Protein AF-A0A091FHD7-F1 (afdb_monomer_lite)

Secondary structure (DSSP, 8-state):
----TTTGGGTHHHHHHTTSSSS-TTTS--TTTHHHHHHHHHHHHHHHSTT---EE-SSGGGSHHHHHHHHHTT-SEE---G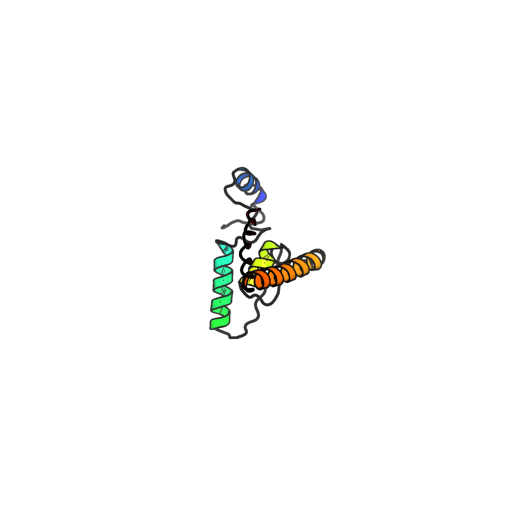GGHHHHHHHHHHHHHHHHHHHSPPPPPPP-----PPPP-

Foldseek 3Di:
DPDDPVPCVVPVVVCCVVVVDVDDCLQAPPCVPVVVVVLVCLVVVCVVPPPDAAEEEHNLLLRLVSLLSCVVSPHPHGYYDPVSVVSSVVSVVVSVVVVVVVVDPDDPDDPPPDDDDDDDD

Radius of gyration: 22.49 Å; chains: 1; bounding box: 59×47×73 Å

Sequence (121 aa):
YGFSRDDVGAFVPEYLEKKIIPADPFQILDQIGVGQLIQLGVERGRQARPGLKVGICGEHGGEPSSVMFCHRVGMDYVSCSPYRIPIARLAAAQAVVEEKSLSTPKAKAKPKTKAKAKARK

pLDDT: mean 90.77, std 15.36, range [48.06, 98.75]

Structure (mmCIF, N/CA/C/O backbone):
data_AF-A0A091FHD7-F1
#
_entry.id   AF-A0A091FHD7-F1
#
loop_
_atom_site.group_PDB
_atom_site.id
_atom_site.type_symbol
_atom_site.label_atom_id
_atom_site.label_alt_id
_atom_site.label_comp_id
_atom_site.label_asym_id
_atom_site.label_entity_id
_atom_site.label_seq_id
_atom_site.pdbx_PDB_ins_code
_atom_site.Cartn_x
_atom_site.Cartn_y
_atom_site.Cartn_z
_atom_site.occupancy
_atom_site.B_iso_or_equiv
_atom_site.auth_seq_id
_atom_site.auth_comp_id
_atom_site.auth_asym_id
_atom_site.auth_atom_id
_atom_site.pdbx_PDB_model_num
ATOM 1 N N . TYR A 1 1 ? 2.459 6.456 -12.842 1.00 93.56 1 TYR A N 1
ATOM 2 C CA . TYR A 1 1 ? 3.397 5.548 -13.528 1.00 93.56 1 TYR A CA 1
ATOM 3 C C . TYR A 1 1 ? 2.952 5.207 -14.938 1.00 93.56 1 TYR A C 1
ATOM 5 O O . TYR A 1 1 ? 3.705 5.504 -15.847 1.00 93.56 1 TYR A O 1
ATOM 13 N N . GLY A 1 2 ? 1.763 4.624 -15.153 1.00 95.69 2 GLY A N 1
ATOM 14 C CA . GLY A 1 2 ? 1.399 4.145 -16.499 1.00 95.69 2 GLY A CA 1
ATOM 15 C C . GLY A 1 2 ? 2.280 2.975 -16.953 1.00 95.69 2 GLY A C 1
ATOM 16 O O . GLY A 1 2 ? 2.529 2.802 -18.137 1.00 95.69 2 GLY A O 1
ATOM 17 N N . PHE A 1 3 ? 2.804 2.218 -15.989 1.00 96.44 3 PHE A N 1
ATOM 18 C CA . PHE A 1 3 ? 3.712 1.108 -16.219 1.00 96.44 3 PHE A CA 1
ATOM 19 C C . PHE A 1 3 ? 2.917 -0.190 -16.311 1.00 96.44 3 PHE A C 1
ATOM 21 O O . PHE A 1 3 ? 2.131 -0.495 -15.413 1.00 96.44 3 PHE A O 1
ATOM 28 N N . SER A 1 4 ? 3.161 -0.957 -17.369 1.00 96.81 4 SER A N 1
ATOM 29 C CA . SER A 1 4 ? 2.770 -2.363 -17.427 1.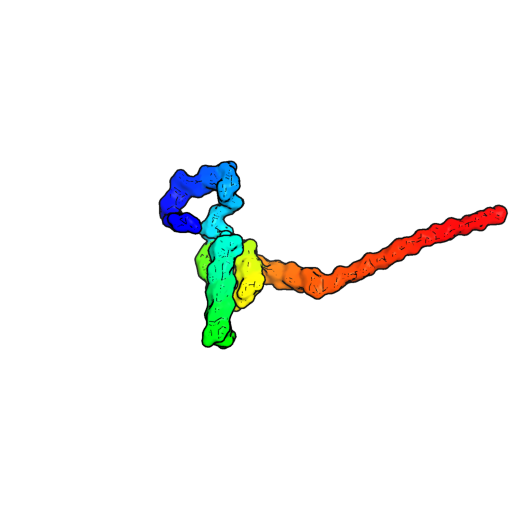00 96.81 4 SER A CA 1
ATOM 30 C C . SER A 1 4 ? 3.766 -3.174 -16.606 1.00 96.81 4 SER A C 1
ATOM 32 O O . SER A 1 4 ? 4.967 -3.125 -16.868 1.00 96.81 4 SER A O 1
ATOM 34 N N . ARG A 1 5 ? 3.280 -3.896 -15.593 1.00 95.50 5 ARG A N 1
ATOM 35 C CA . ARG A 1 5 ? 4.131 -4.670 -14.679 1.00 95.50 5 ARG A CA 1
ATOM 36 C C . ARG A 1 5 ? 4.901 -5.788 -15.389 1.00 95.50 5 ARG A C 1
ATOM 38 O O . ARG A 1 5 ? 5.989 -6.142 -14.953 1.00 95.50 5 ARG A O 1
ATOM 45 N N . ASP A 1 6 ? 4.359 -6.320 -16.472 1.00 96.88 6 ASP A N 1
ATOM 46 C CA . ASP A 1 6 ? 5.010 -7.400 -17.211 1.00 96.88 6 ASP A CA 1
ATOM 47 C C . ASP A 1 6 ? 6.127 -6.872 -18.132 1.00 96.88 6 ASP A C 1
ATOM 49 O O . ASP A 1 6 ? 7.071 -7.596 -18.435 1.00 96.88 6 ASP A O 1
ATOM 53 N N . ASP A 1 7 ? 6.088 -5.581 -18.489 1.00 96.81 7 ASP A N 1
ATOM 54 C CA . ASP A 1 7 ? 7.044 -4.952 -19.414 1.00 96.81 7 ASP A CA 1
ATOM 55 C C . ASP A 1 7 ? 8.124 -4.110 -18.706 1.00 96.81 7 ASP A C 1
ATOM 57 O O . ASP A 1 7 ? 9.126 -3.721 -19.312 1.00 96.81 7 ASP A O 1
ATOM 61 N N . VAL A 1 8 ? 7.958 -3.813 -17.409 1.00 95.56 8 VAL A N 1
ATOM 62 C CA . VAL A 1 8 ? 8.858 -2.892 -16.686 1.00 95.56 8 VAL A CA 1
ATOM 63 C C . VAL A 1 8 ? 10.292 -3.378 -16.535 1.00 95.56 8 VAL A C 1
ATOM 65 O O . VAL A 1 8 ? 11.190 -2.559 -16.327 1.00 95.56 8 VAL A O 1
ATOM 68 N N . GLY A 1 9 ? 10.531 -4.684 -16.673 1.00 94.31 9 GLY A N 1
ATOM 69 C CA . GLY A 1 9 ? 11.873 -5.262 -16.597 1.00 94.31 9 GLY A CA 1
ATOM 70 C C . GLY A 1 9 ? 12.848 -4.666 -17.618 1.00 94.31 9 GLY A C 1
ATOM 71 O O . GLY A 1 9 ? 14.050 -4.664 -17.373 1.00 94.31 9 GLY A O 1
ATOM 72 N N . ALA A 1 10 ? 12.337 -4.101 -18.717 1.00 95.88 10 ALA A N 1
ATOM 73 C CA . ALA A 1 10 ? 13.149 -3.487 -19.761 1.00 95.88 10 ALA A CA 1
ATOM 74 C C . ALA A 1 10 ? 13.743 -2.116 -19.384 1.00 95.88 10 ALA A C 1
ATOM 76 O O . ALA A 1 10 ? 14.713 -1.703 -20.012 1.00 95.88 10 ALA A O 1
ATOM 77 N N . PHE A 1 11 ? 13.182 -1.394 -18.401 1.00 96.25 11 PHE A N 1
ATOM 78 C CA . PHE A 1 11 ? 13.590 -0.004 -18.125 1.00 96.25 11 PHE A CA 1
ATOM 79 C C . PHE A 1 11 ? 13.625 0.396 -16.642 1.00 96.25 11 PHE A C 1
ATOM 81 O O . PHE A 1 11 ? 14.374 1.302 -16.275 1.00 96.25 11 PHE A O 1
ATOM 88 N N . VAL A 1 12 ? 12.865 -0.257 -15.755 1.00 96.44 12 VAL A N 1
ATOM 89 C CA . VAL A 1 12 ? 12.868 0.077 -14.317 1.00 96.44 12 VAL A CA 1
ATOM 90 C C . VAL A 1 12 ? 14.243 -0.098 -13.654 1.00 96.44 12 VAL A C 1
ATOM 92 O O . VAL A 1 12 ? 14.611 0.786 -12.876 1.00 96.44 12 VAL A O 1
ATOM 95 N N . PRO A 1 13 ? 15.047 -1.137 -13.964 1.00 96.81 13 PRO A N 1
ATOM 96 C CA . PRO A 1 13 ? 16.402 -1.248 -13.419 1.00 96.81 13 PRO A CA 1
ATOM 97 C C . PRO A 1 13 ? 17.282 -0.031 -13.740 1.00 96.81 13 PRO A C 1
ATOM 99 O O . PRO A 1 13 ? 17.944 0.504 -12.853 1.00 96.81 13 PRO A O 1
ATOM 102 N N . GLU A 1 14 ? 17.221 0.467 -14.978 1.00 97.81 14 GLU A N 1
ATOM 103 C CA . GLU A 1 14 ? 17.955 1.665 -15.400 1.00 97.81 14 GLU A CA 1
ATOM 104 C C . GLU A 1 14 ? 17.456 2.918 -14.662 1.00 97.81 14 GLU A C 1
ATOM 106 O O . GLU A 1 14 ? 18.249 3.770 -14.260 1.00 97.81 14 GLU A O 1
ATOM 111 N N . TYR A 1 15 ? 16.144 3.032 -14.429 1.00 97.81 15 TYR A N 1
ATOM 112 C CA . TYR A 1 15 ? 15.568 4.159 -13.690 1.00 97.81 15 TYR A CA 1
ATOM 113 C C . TYR A 1 15 ? 16.027 4.181 -12.228 1.00 97.81 15 TYR A C 1
ATOM 115 O O . TYR A 1 15 ? 16.228 5.263 -11.674 1.00 97.81 15 TYR A O 1
ATOM 123 N N . LEU A 1 16 ? 16.212 3.012 -11.610 1.00 96.81 16 LEU A N 1
ATOM 124 C CA . LEU A 1 16 ? 16.759 2.885 -10.258 1.00 96.81 16 LEU A CA 1
ATOM 125 C C . LEU A 1 16 ? 18.242 3.261 -10.219 1.00 96.81 16 LEU A C 1
ATOM 127 O O . LEU A 1 16 ? 18.649 4.058 -9.375 1.00 96.81 16 LEU A O 1
ATOM 131 N N . GLU A 1 17 ? 19.041 2.745 -11.157 1.00 97.56 17 GLU A N 1
ATOM 132 C CA . GLU A 1 17 ? 20.474 3.050 -11.258 1.00 97.56 17 GLU A CA 1
ATOM 133 C C . GLU A 1 17 ? 20.716 4.552 -11.459 1.00 97.56 17 GLU A C 1
ATOM 135 O O . GLU A 1 17 ? 21.526 5.170 -10.762 1.00 97.56 17 GLU A O 1
ATOM 140 N N . LYS A 1 18 ? 19.934 5.168 -12.352 1.00 97.94 18 LYS A N 1
ATOM 141 C CA . LYS A 1 18 ? 19.964 6.611 -12.620 1.00 97.94 18 LYS A CA 1
ATOM 142 C C . LYS A 1 18 ? 19.262 7.449 -11.548 1.00 97.94 18 LYS A C 1
ATOM 144 O O . LYS A 1 18 ? 19.229 8.671 -11.674 1.00 97.94 18 LYS A O 1
ATOM 149 N N . LYS A 1 19 ? 18.709 6.823 -10.500 1.00 96.38 19 LYS A N 1
ATOM 150 C CA . LYS A 1 19 ? 17.968 7.473 -9.402 1.00 96.38 19 LYS A CA 1
ATOM 151 C C . LYS A 1 19 ? 16.804 8.351 -9.880 1.00 96.38 19 LYS A C 1
ATOM 153 O O . LYS A 1 19 ? 16.453 9.331 -9.227 1.00 96.38 19 LYS A O 1
ATOM 158 N N . ILE A 1 20 ? 16.206 8.000 -11.015 1.00 96.94 20 ILE A N 1
ATOM 159 C CA . ILE A 1 20 ? 14.993 8.640 -11.540 1.00 96.94 20 ILE A CA 1
ATOM 160 C C . ILE A 1 20 ? 13.806 8.297 -10.636 1.00 96.94 20 ILE A C 1
ATOM 162 O O . ILE A 1 20 ? 12.956 9.144 -10.372 1.00 96.94 20 ILE A O 1
ATOM 166 N N . ILE A 1 21 ? 13.772 7.062 -10.129 1.00 95.94 21 ILE A N 1
ATOM 167 C CA . ILE A 1 21 ? 12.822 6.618 -9.108 1.00 95.94 21 ILE A CA 1
ATOM 168 C C . ILE A 1 21 ? 13.583 6.080 -7.888 1.00 95.94 21 ILE A C 1
ATOM 170 O O . ILE A 1 21 ? 14.661 5.505 -8.048 1.00 95.94 21 ILE A O 1
ATOM 174 N N . PRO A 1 22 ? 13.052 6.259 -6.666 1.00 94.69 22 PRO A N 1
ATOM 175 C CA . PRO A 1 22 ? 13.761 5.882 -5.443 1.00 94.69 22 PRO A CA 1
ATOM 176 C C . PRO A 1 22 ? 13.684 4.381 -5.127 1.00 94.69 22 PRO A C 1
ATOM 178 O O . PRO A 1 22 ? 14.532 3.866 -4.404 1.00 94.69 22 PRO A O 1
ATOM 181 N N . ALA A 1 23 ? 12.657 3.696 -5.629 1.00 95.62 23 ALA A N 1
ATOM 182 C CA . ALA A 1 23 ? 12.400 2.277 -5.422 1.00 95.62 23 ALA A CA 1
ATOM 183 C C . ALA A 1 23 ? 11.484 1.741 -6.530 1.00 95.62 23 ALA A C 1
ATOM 185 O O . ALA A 1 23 ? 10.821 2.525 -7.217 1.00 95.62 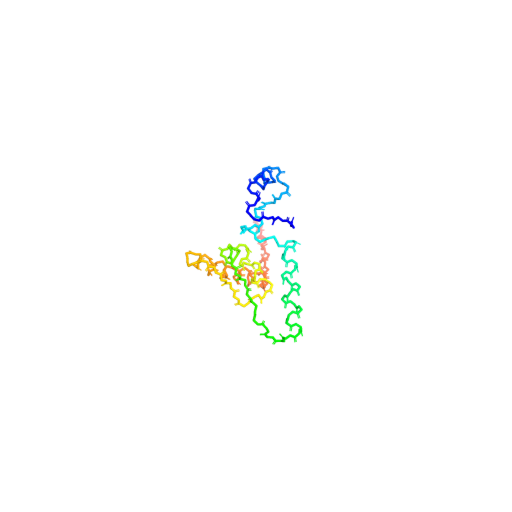23 ALA A O 1
ATOM 186 N N . ASP A 1 24 ? 11.439 0.416 -6.691 1.00 96.50 24 ASP A N 1
ATOM 187 C CA . ASP A 1 24 ? 10.463 -0.234 -7.564 1.00 96.50 24 ASP A CA 1
ATOM 188 C C . ASP A 1 24 ? 9.043 -0.008 -6.998 1.00 96.50 24 ASP A C 1
ATOM 190 O O . ASP A 1 24 ? 8.736 -0.509 -5.906 1.00 96.50 24 ASP A O 1
ATOM 194 N N . PRO A 1 25 ? 8.164 0.724 -7.714 1.00 96.62 25 PRO A N 1
ATOM 195 C CA . PRO A 1 25 ? 6.831 1.070 -7.226 1.00 96.62 25 PRO A CA 1
ATOM 196 C C . PRO A 1 25 ? 5.896 -0.143 -7.087 1.00 96.62 25 PRO A C 1
ATOM 198 O O . PRO A 1 25 ? 4.857 -0.052 -6.428 1.00 96.62 25 PRO A O 1
ATOM 201 N N . PHE A 1 26 ? 6.227 -1.288 -7.694 1.00 97.00 26 PHE A N 1
ATOM 202 C CA . PHE A 1 26 ? 5.460 -2.526 -7.532 1.00 97.00 26 PHE A CA 1
ATOM 203 C C . PHE A 1 26 ? 5.832 -3.290 -6.259 1.00 97.00 26 PHE A C 1
ATOM 205 O O . PHE A 1 26 ? 5.034 -4.099 -5.789 1.00 97.00 26 PHE A O 1
ATOM 212 N N . GLN A 1 27 ? 7.003 -3.010 -5.682 1.00 96.12 27 GLN A N 1
ATOM 213 C CA . GLN A 1 27 ? 7.458 -3.608 -4.428 1.00 96.12 27 GLN A CA 1
ATOM 214 C C . GLN A 1 27 ? 7.177 -2.699 -3.230 1.00 96.12 27 GLN A C 1
ATOM 216 O O . GLN A 1 27 ? 6.629 -3.156 -2.227 1.00 96.12 27 GLN A O 1
ATOM 221 N N . ILE A 1 28 ? 7.530 -1.415 -3.344 1.00 97.25 28 ILE A N 1
ATOM 222 C CA . ILE A 1 28 ? 7.330 -0.400 -2.305 1.00 97.25 28 ILE A CA 1
ATOM 223 C C . ILE A 1 28 ? 6.257 0.571 -2.780 1.00 97.25 28 ILE A C 1
ATOM 225 O O . ILE A 1 28 ? 6.340 1.109 -3.882 1.00 97.25 28 ILE A O 1
ATOM 229 N N . LEU A 1 29 ? 5.241 0.804 -1.949 1.00 98.31 29 LEU A N 1
ATOM 230 C CA . LEU A 1 29 ? 4.149 1.699 -2.298 1.00 98.31 29 LEU A CA 1
ATOM 231 C C . LEU A 1 29 ? 4.681 3.125 -2.475 1.00 98.31 29 LEU A C 1
ATOM 233 O O . LEU A 1 29 ? 5.240 3.712 -1.548 1.00 98.31 29 LEU A O 1
ATOM 237 N N . ASP A 1 30 ? 4.443 3.705 -3.649 1.00 97.88 30 ASP A N 1
ATOM 238 C CA . ASP A 1 30 ? 4.670 5.126 -3.894 1.00 97.88 30 ASP A CA 1
ATOM 239 C C . ASP A 1 30 ? 3.698 5.966 -3.055 1.00 97.88 30 ASP A C 1
ATOM 241 O O . ASP A 1 30 ? 2.517 6.091 -3.377 1.00 97.88 30 ASP A O 1
ATOM 245 N N . GLN A 1 31 ? 4.197 6.550 -1.968 1.00 97.38 31 GLN A N 1
ATOM 246 C CA . GLN A 1 31 ? 3.375 7.318 -1.032 1.00 97.38 31 GLN A CA 1
ATOM 247 C C . GLN A 1 31 ? 3.058 8.735 -1.532 1.00 97.38 31 GLN A C 1
ATOM 249 O O . GLN A 1 31 ? 2.087 9.327 -1.064 1.00 97.38 31 GLN A O 1
ATOM 254 N N . ILE A 1 32 ? 3.848 9.286 -2.464 1.00 96.19 32 ILE A N 1
ATOM 255 C CA . ILE A 1 32 ? 3.675 10.668 -2.938 1.00 96.19 32 ILE A CA 1
ATOM 256 C C . ILE A 1 32 ? 2.713 10.764 -4.122 1.00 96.19 32 ILE A C 1
ATOM 258 O O . ILE A 1 32 ? 2.036 11.778 -4.251 1.00 96.19 32 ILE A O 1
ATOM 262 N N . GLY A 1 33 ? 2.622 9.729 -4.960 1.00 97.06 33 GLY A N 1
ATOM 263 C CA . GLY A 1 33 ? 1.653 9.648 -6.052 1.00 97.06 33 GLY A CA 1
ATOM 264 C C . GLY A 1 33 ? 0.495 8.715 -5.712 1.00 97.06 33 GLY A C 1
ATOM 265 O O . GLY A 1 33 ? -0.599 9.164 -5.368 1.00 97.06 33 GLY A O 1
ATOM 266 N N . VAL A 1 34 ? 0.722 7.401 -5.791 1.00 98.12 34 VAL A N 1
ATOM 267 C CA . VAL A 1 34 ? -0.329 6.382 -5.565 1.00 98.12 34 VAL A CA 1
ATOM 268 C C . VAL A 1 34 ? -0.947 6.502 -4.165 1.00 98.12 34 VAL A C 1
ATOM 270 O O . VAL A 1 34 ? -2.163 6.379 -4.010 1.00 98.12 34 VAL A O 1
ATOM 273 N N . GLY A 1 35 ? -0.140 6.818 -3.152 1.00 98.25 35 GLY A N 1
ATOM 274 C CA . GLY A 1 35 ? -0.585 7.032 -1.777 1.00 98.25 35 GLY A CA 1
ATOM 275 C C . GLY A 1 35 ? -1.627 8.143 -1.635 1.00 98.25 35 GLY A C 1
ATOM 276 O O . GLY A 1 35 ? -2.583 7.978 -0.879 1.00 98.25 35 GLY A O 1
ATOM 277 N N . GLN A 1 36 ? -1.525 9.229 -2.410 1.00 98.44 36 GLN A N 1
ATOM 278 C CA . GLN A 1 36 ? -2.525 10.304 -2.387 1.00 98.44 36 GLN A CA 1
ATOM 279 C C . GLN A 1 36 ? -3.884 9.825 -2.906 1.00 98.44 36 GLN A C 1
ATOM 281 O O . GLN A 1 36 ? -4.923 10.166 -2.341 1.00 98.44 36 GLN A O 1
ATOM 286 N N . LEU A 1 37 ? -3.888 8.989 -3.950 1.00 98.50 37 LEU A N 1
ATOM 287 C CA . LEU A 1 37 ? -5.117 8.391 -4.477 1.00 98.50 37 LEU A CA 1
ATOM 288 C C . LEU A 1 37 ? -5.748 7.432 -3.464 1.00 98.50 37 LEU A C 1
ATOM 290 O O . LEU A 1 37 ? -6.966 7.437 -3.287 1.00 98.50 37 LEU A O 1
ATOM 294 N N . ILE A 1 38 ? -4.922 6.643 -2.771 1.00 98.50 38 ILE A N 1
ATOM 295 C CA . ILE A 1 38 ? -5.370 5.753 -1.696 1.00 98.50 38 ILE A CA 1
ATOM 296 C C . ILE A 1 38 ? -6.014 6.558 -0.565 1.00 98.50 38 ILE A C 1
ATOM 298 O O . ILE A 1 38 ? -7.132 6.240 -0.156 1.00 98.50 38 ILE A O 1
ATOM 302 N N . GLN A 1 39 ? -5.343 7.608 -0.084 1.00 98.50 39 GLN A N 1
ATOM 303 C CA . GLN A 1 39 ? -5.857 8.468 0.980 1.00 98.50 39 GLN A CA 1
ATOM 304 C C . GLN A 1 39 ? -7.202 9.090 0.585 1.00 98.50 39 GLN A C 1
ATOM 306 O O . GLN A 1 39 ? -8.176 8.980 1.330 1.00 98.50 39 GLN A O 1
ATOM 311 N N . LEU A 1 40 ? -7.289 9.645 -0.627 1.00 98.50 40 LEU A N 1
ATOM 312 C CA . LEU A 1 40 ? -8.526 10.213 -1.158 1.00 98.50 40 LEU A CA 1
ATOM 313 C C . LEU A 1 40 ? -9.657 9.175 -1.220 1.00 98.50 40 LEU A C 1
ATOM 315 O O . LEU A 1 40 ? -10.806 9.489 -0.903 1.00 98.50 40 LEU A O 1
ATOM 319 N N . GLY A 1 41 ? -9.341 7.940 -1.619 1.00 98.56 41 GLY A N 1
ATOM 320 C CA . GLY A 1 41 ? -10.292 6.832 -1.662 1.00 98.56 41 GLY A CA 1
ATOM 321 C C . GLY A 1 41 ? -10.821 6.454 -0.278 1.00 98.56 41 GLY A C 1
ATOM 322 O O . GLY A 1 41 ? -12.032 6.302 -0.108 1.00 98.56 41 GLY A O 1
ATOM 323 N N . VAL A 1 42 ? -9.939 6.360 0.722 1.00 98.50 42 VAL A N 1
ATOM 324 C CA . VAL A 1 42 ? -10.320 6.066 2.115 1.00 98.50 42 VAL A CA 1
ATOM 325 C C . VAL A 1 42 ? -11.214 7.174 2.673 1.00 98.50 42 VAL A C 1
ATOM 327 O O . VAL A 1 42 ? -12.277 6.888 3.230 1.00 98.50 42 VAL A O 1
ATOM 330 N N . GLU A 1 43 ? -10.816 8.435 2.493 1.00 98.38 43 GLU A N 1
ATOM 331 C CA . GLU A 1 43 ? -11.550 9.603 2.983 1.00 98.38 43 GLU A CA 1
ATOM 332 C C . GLU A 1 43 ? -12.940 9.701 2.346 1.00 98.38 43 GLU A C 1
ATOM 334 O O . GLU A 1 43 ? -13.946 9.712 3.057 1.00 98.38 43 GLU A O 1
ATOM 339 N N . ARG A 1 44 ? -13.025 9.702 1.009 1.00 98.56 44 ARG A N 1
ATOM 340 C CA . ARG A 1 44 ? -14.310 9.811 0.296 1.00 98.56 44 ARG A CA 1
ATOM 341 C C . ARG A 1 44 ? -15.209 8.603 0.535 1.00 98.56 44 ARG A C 1
ATOM 343 O O . ARG A 1 44 ? -16.418 8.762 0.699 1.00 98.56 44 ARG A O 1
ATOM 350 N N . GLY A 1 45 ? -14.634 7.402 0.600 1.00 98.56 45 GLY A N 1
ATOM 351 C CA . GLY A 1 45 ? -15.381 6.185 0.906 1.00 98.56 45 GLY A CA 1
ATOM 352 C C . GLY A 1 45 ? -16.052 6.258 2.277 1.00 98.56 45 GLY A C 1
ATOM 353 O O . GLY A 1 45 ? -17.230 5.927 2.409 1.00 98.56 45 GLY A O 1
ATOM 354 N N . ARG A 1 46 ? -15.335 6.759 3.290 1.00 98.50 46 ARG A N 1
ATOM 355 C CA . ARG A 1 46 ? -15.871 6.916 4.651 1.00 98.50 46 ARG A CA 1
ATOM 356 C C . ARG A 1 46 ? -16.787 8.127 4.819 1.00 98.50 46 ARG A C 1
ATOM 358 O O . ARG A 1 46 ? -17.673 8.070 5.666 1.00 98.50 46 ARG A O 1
ATOM 365 N N . GLN A 1 47 ? -16.633 9.174 4.005 1.00 98.44 47 GLN A N 1
ATOM 366 C CA . GLN A 1 47 ? -17.610 10.267 3.914 1.00 98.44 47 GLN A CA 1
ATOM 367 C C . GLN A 1 47 ? -18.961 9.763 3.391 1.00 98.44 47 GLN A C 1
ATOM 369 O O . GLN A 1 47 ? -19.999 10.104 3.949 1.00 98.44 47 GLN A O 1
ATOM 374 N N . ALA A 1 48 ? -18.951 8.927 2.349 1.00 98.56 48 ALA A N 1
ATOM 375 C CA . ALA A 1 48 ? -20.172 8.357 1.782 1.00 98.56 48 ALA A CA 1
ATOM 376 C C . ALA A 1 48 ? -20.784 7.258 2.669 1.00 98.56 48 ALA A C 1
ATOM 378 O O . ALA A 1 48 ? -22.004 7.155 2.780 1.00 98.56 48 ALA A O 1
ATOM 379 N N . ARG A 1 49 ? -19.947 6.432 3.309 1.00 98.50 49 ARG A N 1
ATOM 380 C CA . ARG A 1 49 ? -20.376 5.372 4.227 1.00 98.50 49 ARG A CA 1
ATOM 381 C C . ARG A 1 49 ? -19.530 5.390 5.504 1.00 98.50 49 ARG A C 1
ATOM 383 O O . ARG A 1 49 ? -18.454 4.781 5.532 1.00 98.50 49 ARG A O 1
ATOM 390 N N . PRO A 1 50 ? -20.026 6.014 6.586 1.00 97.88 50 PRO A N 1
ATOM 391 C CA . PRO A 1 50 ? -19.369 5.955 7.884 1.00 97.88 50 PRO A CA 1
ATOM 392 C C . PRO A 1 50 ? -19.102 4.506 8.310 1.00 97.88 50 PRO A C 1
ATOM 394 O O . PRO A 1 50 ? -19.956 3.630 8.168 1.00 97.88 50 PRO A O 1
ATOM 397 N N . GLY A 1 51 ? -17.890 4.240 8.800 1.00 96.12 51 GLY A N 1
ATOM 398 C CA . GLY A 1 51 ? -17.474 2.897 9.218 1.00 96.12 51 GLY A CA 1
ATOM 399 C C . GLY A 1 51 ? -17.155 1.921 8.077 1.00 96.12 51 GLY A C 1
ATOM 400 O O . GLY A 1 51 ? -17.007 0.728 8.344 1.00 96.12 51 GLY A O 1
ATOM 401 N N . LEU A 1 52 ? -17.035 2.388 6.823 1.00 98.56 52 LEU A N 1
ATOM 402 C CA . LEU A 1 52 ? -16.549 1.561 5.715 1.00 98.56 52 LEU A CA 1
ATOM 403 C C . LEU A 1 52 ? -15.196 0.927 6.072 1.00 98.56 52 LEU A C 1
ATOM 405 O O . LEU A 1 52 ? -14.228 1.634 6.376 1.00 98.56 52 LEU A O 1
ATOM 409 N N . LYS A 1 53 ? -15.157 -0.409 6.003 1.00 98.56 53 LYS A N 1
ATOM 410 C CA . LYS A 1 53 ? -13.945 -1.204 6.182 1.00 98.56 53 LYS A CA 1
ATOM 411 C C . LYS A 1 53 ? -13.089 -1.136 4.930 1.00 98.56 53 LYS A C 1
ATOM 413 O O . LYS A 1 53 ? -13.572 -1.434 3.841 1.00 98.56 53 LYS A O 1
ATOM 418 N N . VAL A 1 54 ? -11.832 -0.744 5.099 1.00 98.69 54 VAL A N 1
ATOM 419 C CA . VAL A 1 54 ? -10.876 -0.559 4.005 1.00 98.69 54 VAL A CA 1
ATOM 420 C C . VAL A 1 54 ? -9.605 -1.328 4.323 1.00 98.69 54 VAL A C 1
ATOM 422 O O . VAL A 1 54 ? -9.095 -1.252 5.437 1.00 98.69 54 VAL A O 1
ATOM 425 N N . GLY A 1 55 ? -9.070 -2.043 3.341 1.00 98.50 55 GLY A N 1
ATOM 426 C CA . GLY A 1 55 ? -7.771 -2.691 3.456 1.00 98.50 55 GLY A CA 1
ATOM 427 C C . GLY A 1 55 ? -7.053 -2.756 2.118 1.00 98.50 55 GLY A C 1
ATOM 428 O O . GLY A 1 55 ? -7.624 -2.418 1.080 1.00 98.50 55 GLY A O 1
ATOM 429 N N . ILE A 1 56 ? -5.799 -3.199 2.157 1.00 98.50 56 ILE A N 1
ATOM 430 C CA . ILE A 1 56 ? -4.948 -3.382 0.976 1.00 98.50 56 ILE A CA 1
ATOM 431 C C . ILE A 1 56 ? -4.624 -4.863 0.771 1.00 98.50 56 ILE A C 1
ATOM 433 O O . ILE A 1 56 ? -4.464 -5.615 1.735 1.00 98.50 56 ILE A O 1
ATOM 437 N N . CYS A 1 57 ? -4.504 -5.280 -0.485 1.00 98.06 57 CYS A N 1
ATOM 438 C CA . CYS A 1 57 ? -4.015 -6.597 -0.877 1.00 98.06 57 CYS A CA 1
ATOM 439 C C . CYS A 1 57 ? -2.859 -6.466 -1.876 1.00 98.06 57 CYS A C 1
ATOM 441 O O . CYS A 1 57 ? -2.605 -5.391 -2.418 1.00 98.06 57 CYS A O 1
ATOM 443 N N . GLY A 1 58 ? -2.159 -7.573 -2.117 1.00 95.88 58 GLY A N 1
ATOM 444 C CA . GLY A 1 58 ? -1.019 -7.618 -3.027 1.00 95.88 58 GLY A CA 1
ATOM 445 C C . GLY A 1 58 ? 0.316 -7.499 -2.298 1.00 95.88 58 GLY A C 1
ATOM 446 O O . GLY A 1 58 ? 0.428 -7.770 -1.101 1.00 95.88 58 GLY A O 1
ATOM 447 N N . GLU A 1 59 ? 1.360 -7.145 -3.038 1.00 96.75 59 GLU A N 1
ATOM 448 C CA . GLU A 1 59 ? 2.736 -7.222 -2.536 1.00 96.75 59 GLU A CA 1
ATOM 449 C C . GLU A 1 59 ? 3.048 -6.159 -1.492 1.00 96.75 59 GLU A C 1
ATOM 451 O O . GLU A 1 59 ? 3.690 -6.468 -0.483 1.00 96.75 59 GLU A O 1
ATOM 456 N N . HIS A 1 60 ? 2.492 -4.962 -1.675 1.00 98.50 60 HIS A N 1
ATOM 457 C CA . HIS A 1 60 ? 2.585 -3.852 -0.730 1.00 98.50 60 HIS A CA 1
ATOM 458 C C . HIS A 1 60 ? 2.004 -4.203 0.644 1.00 98.50 60 HIS A C 1
ATOM 460 O O . HIS A 1 60 ? 2.490 -3.723 1.661 1.00 98.50 60 HIS A O 1
ATOM 466 N N . GLY A 1 61 ? 1.011 -5.099 0.705 1.00 98.12 61 GLY A N 1
ATOM 467 C CA . GLY A 1 61 ? 0.400 -5.537 1.964 1.00 98.12 61 GLY A CA 1
ATOM 468 C C . GLY A 1 61 ? 1.345 -6.313 2.890 1.00 98.12 61 GLY A C 1
ATOM 469 O O . GLY A 1 61 ? 0.999 -6.560 4.044 1.00 98.12 61 GLY A O 1
ATOM 470 N N . GLY A 1 62 ? 2.518 -6.725 2.399 1.00 97.88 62 GLY A N 1
ATOM 471 C CA . GLY A 1 62 ? 3.560 -7.376 3.194 1.00 97.88 62 GLY A CA 1
ATOM 472 C C . GLY A 1 62 ? 4.909 -6.658 3.166 1.00 97.88 62 GLY A C 1
ATOM 473 O O . GLY A 1 62 ? 5.892 -7.234 3.626 1.00 97.88 62 GLY A O 1
ATOM 474 N N . GLU A 1 63 ? 4.971 -5.443 2.618 1.00 98.50 63 GLU A N 1
ATOM 475 C CA . GLU A 1 63 ? 6.166 -4.598 2.641 1.00 98.50 63 GLU A CA 1
ATOM 476 C C . GLU A 1 63 ? 6.075 -3.625 3.836 1.00 98.50 63 GLU A C 1
ATOM 478 O O . GLU A 1 63 ? 5.076 -2.911 3.956 1.00 98.50 63 GLU A O 1
ATOM 483 N N . PRO A 1 64 ? 7.059 -3.596 4.757 1.00 98.38 64 PRO A N 1
ATOM 484 C CA . PRO A 1 64 ? 6.941 -2.865 6.018 1.00 98.38 64 PRO A CA 1
ATOM 485 C C . PRO A 1 64 ? 6.561 -1.386 5.892 1.00 98.38 64 PRO A C 1
ATOM 487 O O . PRO A 1 64 ? 5.670 -0.928 6.608 1.00 98.38 64 PRO A O 1
ATOM 490 N N . SER A 1 6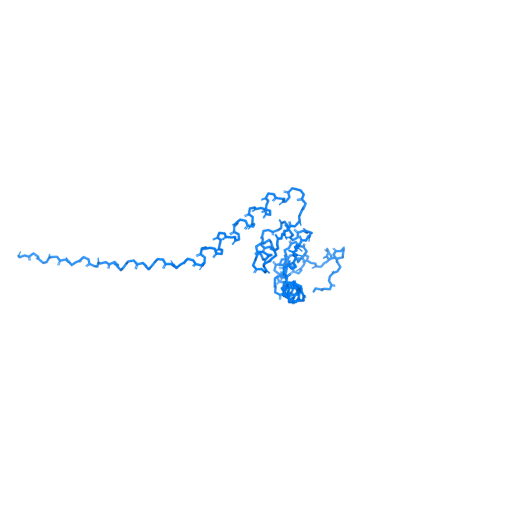5 ? 7.197 -0.629 4.994 1.00 98.25 65 SER A N 1
ATOM 491 C CA . SER A 1 65 ? 6.945 0.812 4.860 1.00 98.25 65 SER A CA 1
ATOM 492 C C . SER A 1 65 ? 5.547 1.111 4.311 1.00 98.25 65 SER A C 1
ATOM 494 O O . SER A 1 65 ? 4.883 2.048 4.768 1.00 98.25 65 SER A O 1
ATOM 496 N N . SER A 1 66 ? 5.060 0.258 3.411 1.00 98.44 66 SER A N 1
ATOM 497 C CA . SER A 1 66 ? 3.709 0.278 2.858 1.00 98.44 66 SER A CA 1
ATOM 498 C C . SER A 1 66 ? 2.669 -0.076 3.920 1.00 98.44 66 SER A C 1
ATOM 500 O O . SER A 1 66 ? 1.656 0.611 4.034 1.00 98.44 66 SER A O 1
ATOM 502 N N . VAL A 1 67 ? 2.927 -1.085 4.761 1.00 98.62 67 VAL A N 1
ATOM 503 C CA . VAL A 1 67 ? 2.054 -1.433 5.899 1.00 98.62 67 VAL A CA 1
ATOM 504 C C . VAL A 1 67 ? 1.965 -0.274 6.894 1.00 98.62 67 VAL A C 1
ATOM 506 O O . VAL A 1 67 ? 0.870 0.093 7.321 1.00 98.62 67 VAL A O 1
ATOM 509 N N . MET A 1 68 ? 3.095 0.361 7.216 1.00 98.50 68 MET A N 1
ATOM 510 C CA . MET A 1 68 ? 3.121 1.549 8.074 1.00 98.50 68 MET A CA 1
ATOM 511 C C . MET A 1 68 ? 2.352 2.725 7.452 1.00 98.50 68 MET A C 1
ATOM 513 O O . MET A 1 68 ? 1.658 3.450 8.163 1.00 98.50 68 MET A O 1
ATOM 517 N N . PHE A 1 69 ? 2.426 2.912 6.130 1.00 98.44 69 PHE A N 1
ATOM 518 C CA . PHE A 1 69 ? 1.590 3.886 5.424 1.00 98.44 69 PHE A CA 1
ATOM 519 C C . PHE A 1 69 ? 0.098 3.554 5.547 1.00 98.44 69 PHE A C 1
ATOM 521 O O . PHE A 1 69 ? -0.687 4.440 5.875 1.00 98.44 69 PHE A O 1
ATOM 528 N N . CYS A 1 70 ? -0.285 2.288 5.356 1.00 98.44 70 CYS A N 1
ATOM 529 C CA . CYS A 1 70 ? -1.673 1.832 5.482 1.00 98.44 70 CYS A CA 1
ATOM 530 C C . CYS A 1 70 ? -2.249 2.120 6.876 1.00 98.44 70 CYS A C 1
ATOM 532 O O . CYS A 1 70 ? -3.393 2.562 6.986 1.00 98.44 70 CYS A O 1
ATOM 534 N N . HIS A 1 71 ? -1.439 1.939 7.926 1.00 98.25 71 HIS A N 1
ATOM 535 C CA . HIS A 1 71 ? -1.786 2.347 9.291 1.00 98.25 71 HIS A CA 1
ATOM 536 C C . HIS A 1 71 ? -2.038 3.857 9.386 1.00 98.25 71 HIS A C 1
ATOM 538 O O . HIS A 1 71 ? -3.088 4.271 9.867 1.00 98.25 71 HIS A O 1
ATOM 544 N N . ARG A 1 72 ? -1.127 4.689 8.856 1.00 97.44 72 ARG A N 1
ATOM 545 C CA . ARG A 1 72 ? -1.259 6.160 8.895 1.00 97.44 72 ARG A CA 1
ATOM 546 C C . ARG A 1 72 ? -2.496 6.686 8.169 1.00 97.44 72 ARG A C 1
ATOM 548 O O . ARG A 1 72 ? -3.106 7.636 8.644 1.00 97.44 72 ARG A O 1
ATOM 555 N N . VAL A 1 73 ? -2.880 6.083 7.043 1.00 97.56 73 VAL A N 1
ATOM 556 C CA . VAL A 1 73 ? -4.119 6.458 6.328 1.00 97.56 73 VAL A CA 1
ATOM 557 C C . VAL A 1 73 ? -5.377 5.829 6.946 1.00 97.56 73 VAL A C 1
ATOM 559 O O . VAL A 1 73 ? -6.484 6.026 6.449 1.00 97.56 73 VAL A O 1
ATOM 562 N N . GLY A 1 74 ? -5.227 5.078 8.040 1.00 97.50 74 GLY A N 1
ATOM 563 C CA . GLY A 1 74 ? -6.324 4.543 8.834 1.00 97.50 74 GLY A CA 1
ATOM 564 C C . GLY A 1 74 ? -7.022 3.338 8.211 1.00 97.50 74 GLY A C 1
ATOM 565 O O . GLY A 1 74 ? -8.228 3.190 8.408 1.00 97.50 74 GLY A O 1
ATOM 566 N N . MET A 1 75 ? -6.329 2.498 7.438 1.00 98.50 75 MET A N 1
ATOM 567 C CA . MET A 1 75 ? -6.900 1.227 6.971 1.00 98.50 75 MET A CA 1
ATOM 568 C C . MET A 1 75 ? -7.167 0.265 8.134 1.00 98.50 75 MET A C 1
ATOM 570 O O . MET A 1 75 ? -6.483 0.281 9.152 1.00 98.50 75 MET A O 1
ATOM 574 N N . ASP A 1 76 ? -8.163 -0.601 7.963 1.00 98.62 76 ASP A N 1
ATOM 575 C CA . ASP A 1 76 ? -8.573 -1.591 8.957 1.00 98.62 76 ASP A CA 1
ATOM 576 C C . ASP A 1 76 ? -7.711 -2.864 8.917 1.00 98.62 76 ASP A C 1
ATOM 578 O O . ASP A 1 76 ? -7.566 -3.536 9.937 1.00 98.62 76 ASP A O 1
ATOM 582 N N . TYR A 1 77 ? -7.170 -3.230 7.749 1.00 98.69 77 TYR A N 1
ATOM 583 C CA . TYR A 1 77 ? -6.355 -4.437 7.590 1.00 98.69 77 TYR A CA 1
ATOM 584 C C . TYR A 1 77 ? -5.401 -4.374 6.389 1.00 98.69 77 TYR A C 1
ATOM 586 O O . TYR A 1 77 ? -5.591 -3.606 5.444 1.00 98.69 77 TYR A O 1
ATOM 594 N N . VAL A 1 78 ? -4.403 -5.260 6.404 1.00 98.69 78 VAL A N 1
ATOM 595 C CA . VAL A 1 78 ? -3.547 -5.583 5.255 1.00 98.69 78 VAL A CA 1
ATOM 596 C C . VAL A 1 78 ? -3.656 -7.076 4.941 1.00 98.69 78 VAL A C 1
ATOM 598 O O . VAL A 1 78 ? -3.842 -7.896 5.841 1.00 98.69 78 VAL A O 1
ATOM 601 N N . SER A 1 79 ? -3.554 -7.437 3.666 1.00 98.50 79 SER A N 1
ATOM 602 C CA . SER A 1 79 ? -3.581 -8.818 3.182 1.00 98.50 79 SER A CA 1
ATOM 603 C C . SER A 1 79 ? -2.339 -9.090 2.338 1.00 98.50 79 SER A C 1
ATOM 605 O O . SER A 1 79 ? -2.039 -8.351 1.401 1.00 98.50 79 SER A O 1
ATOM 607 N N . CYS A 1 80 ? -1.599 -10.143 2.682 1.00 98.44 80 CYS A N 1
ATOM 608 C CA . CYS A 1 80 ? -0.352 -10.520 2.024 1.00 98.44 80 CYS A CA 1
ATOM 609 C C . CYS A 1 80 ? -0.200 -12.044 1.946 1.00 98.44 80 CYS A C 1
ATOM 611 O O . CYS A 1 80 ? -0.984 -12.792 2.533 1.00 98.44 80 CYS A O 1
ATOM 613 N N . SER A 1 81 ? 0.809 -12.511 1.203 1.00 98.00 81 SER A N 1
ATOM 614 C CA . SER A 1 81 ? 1.086 -13.944 1.078 1.00 98.00 81 SER A CA 1
ATOM 615 C C . SER A 1 81 ? 1.417 -14.581 2.441 1.00 98.00 81 SER A C 1
ATOM 617 O O . SER A 1 81 ? 1.974 -13.899 3.306 1.00 98.00 81 SER A O 1
ATOM 619 N N . PRO A 1 82 ? 1.145 -15.888 2.645 1.00 98.31 82 PRO A N 1
ATOM 620 C CA . PRO A 1 82 ? 1.275 -16.536 3.955 1.00 98.31 82 PRO A CA 1
ATOM 621 C C . PRO A 1 82 ? 2.623 -16.303 4.650 1.00 98.31 82 PRO A C 1
ATOM 623 O O . PRO A 1 82 ? 2.673 -15.972 5.832 1.00 98.31 82 PRO A O 1
ATOM 626 N N . TYR A 1 83 ? 3.721 -16.382 3.896 1.00 97.81 83 TYR A N 1
ATOM 627 C CA . TYR A 1 83 ? 5.075 -16.183 4.418 1.00 97.81 83 TYR A CA 1
ATOM 628 C C . TYR A 1 83 ? 5.387 -14.736 4.826 1.00 97.81 83 TYR A C 1
ATOM 630 O O . TYR A 1 83 ? 6.300 -14.512 5.616 1.00 97.81 83 TYR A O 1
ATOM 638 N N . ARG A 1 84 ? 4.631 -13.748 4.327 1.00 98.31 84 ARG A N 1
ATOM 639 C CA . ARG A 1 84 ? 4.780 -12.332 4.701 1.00 98.31 84 ARG A CA 1
ATOM 640 C C . ARG A 1 84 ? 3.908 -11.930 5.891 1.00 98.31 84 ARG A C 1
ATOM 642 O O . ARG A 1 84 ? 4.113 -10.847 6.432 1.00 98.31 84 ARG A O 1
ATOM 649 N N . ILE A 1 85 ? 3.003 -12.796 6.359 1.00 98.50 85 ILE A N 1
ATOM 650 C CA . ILE A 1 85 ? 2.136 -12.504 7.513 1.00 98.50 85 ILE A CA 1
ATOM 651 C C . ILE A 1 85 ? 2.945 -12.079 8.754 1.00 98.50 85 ILE A C 1
ATOM 653 O O . ILE A 1 85 ? 2.584 -11.066 9.358 1.00 98.50 85 ILE A O 1
ATOM 657 N N . PRO A 1 86 ? 4.038 -12.763 9.156 1.00 98.62 86 PRO A N 1
ATOM 658 C CA . PRO A 1 86 ? 4.817 -12.337 10.320 1.00 98.62 86 PRO A CA 1
ATOM 659 C C . PRO A 1 86 ? 5.430 -10.940 10.153 1.00 98.62 86 PRO A C 1
ATOM 661 O O . PRO A 1 86 ? 5.424 -10.154 11.099 1.00 98.62 86 PRO A O 1
ATOM 664 N N . ILE A 1 87 ? 5.893 -10.612 8.942 1.00 98.50 87 ILE A N 1
ATOM 665 C CA . ILE A 1 87 ? 6.475 -9.305 8.607 1.00 98.50 87 ILE A CA 1
ATOM 666 C C . ILE A 1 87 ? 5.405 -8.215 8.698 1.00 98.50 87 ILE A C 1
ATOM 668 O O . ILE A 1 87 ? 5.613 -7.211 9.375 1.00 98.50 87 ILE A O 1
ATOM 672 N N . ALA A 1 88 ? 4.239 -8.433 8.087 1.00 98.62 88 ALA A N 1
ATOM 673 C CA . ALA A 1 88 ? 3.12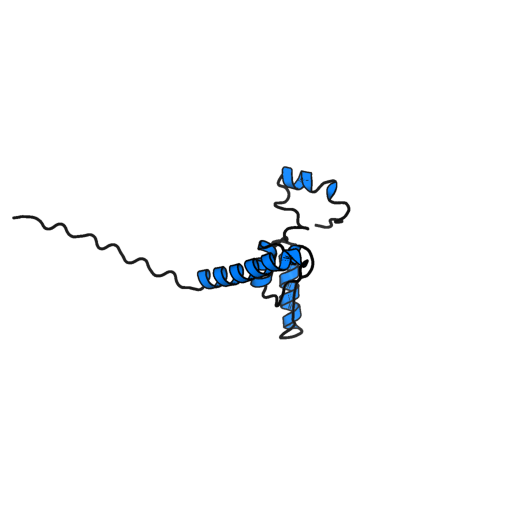8 -7.486 8.129 1.00 98.62 88 ALA A CA 1
ATOM 674 C C . ALA A 1 88 ? 2.648 -7.227 9.567 1.00 98.62 88 ALA A C 1
ATOM 676 O O . ALA A 1 88 ? 2.410 -6.083 9.947 1.00 98.62 88 ALA A O 1
ATOM 677 N N . ARG A 1 89 ? 2.569 -8.276 10.399 1.00 98.69 89 ARG A N 1
ATOM 678 C CA . ARG A 1 89 ? 2.211 -8.148 11.822 1.00 98.69 89 ARG A CA 1
ATOM 679 C C . ARG A 1 89 ? 3.230 -7.323 12.603 1.00 98.69 89 ARG A C 1
ATOM 681 O O . ARG A 1 89 ? 2.831 -6.471 13.394 1.00 98.69 89 ARG A O 1
ATOM 688 N N . LEU A 1 90 ? 4.524 -7.574 12.394 1.00 98.75 90 LEU A N 1
ATOM 689 C CA . LEU A 1 90 ? 5.590 -6.820 13.052 1.00 98.75 90 LEU A CA 1
ATOM 690 C C . LEU A 1 90 ? 5.578 -5.349 12.621 1.00 98.75 90 LEU A C 1
ATOM 692 O O . LEU A 1 90 ? 5.594 -4.472 13.479 1.00 98.75 90 LEU A O 1
ATOM 696 N N . ALA A 1 91 ? 5.478 -5.083 11.317 1.00 98.62 91 ALA A N 1
ATOM 697 C CA . ALA A 1 91 ? 5.433 -3.728 10.774 1.00 98.62 91 ALA A CA 1
ATOM 698 C C . ALA A 1 91 ? 4.209 -2.942 11.274 1.00 98.62 91 ALA A C 1
ATOM 700 O O . ALA A 1 91 ? 4.337 -1.786 11.670 1.00 98.62 91 ALA A O 1
ATOM 701 N N . ALA A 1 92 ? 3.031 -3.573 11.335 1.00 98.44 92 ALA A N 1
ATOM 702 C CA . ALA A 1 92 ? 1.832 -2.953 11.898 1.00 98.44 92 ALA A CA 1
ATOM 703 C C . ALA A 1 92 ? 2.007 -2.609 13.389 1.00 98.44 92 ALA A C 1
ATOM 705 O O . ALA A 1 92 ? 1.616 -1.531 13.830 1.00 98.44 92 ALA A O 1
ATOM 706 N N . ALA A 1 93 ? 2.642 -3.490 14.171 1.00 98.44 93 ALA A N 1
ATOM 707 C CA . ALA A 1 93 ? 2.943 -3.208 15.574 1.00 98.44 93 ALA A CA 1
ATOM 708 C C . ALA A 1 93 ? 3.946 -2.051 15.731 1.00 98.44 93 ALA A C 1
ATOM 710 O O . ALA A 1 93 ? 3.747 -1.180 16.577 1.00 98.44 93 ALA A O 1
ATOM 711 N N . GLN A 1 94 ? 4.995 -2.017 14.903 1.00 98.44 94 GLN A N 1
ATOM 712 C CA . GLN A 1 94 ? 5.970 -0.923 14.874 1.00 98.44 94 GLN A CA 1
ATOM 713 C C . GLN A 1 94 ? 5.301 0.414 14.541 1.00 98.44 94 GLN A C 1
ATOM 715 O O . GLN A 1 94 ? 5.539 1.383 15.257 1.00 98.44 94 GLN A O 1
ATOM 720 N N . ALA A 1 95 ? 4.390 0.444 13.561 1.00 97.62 95 ALA A N 1
ATOM 721 C CA . ALA A 1 95 ? 3.627 1.642 13.204 1.00 97.62 95 ALA A CA 1
ATOM 722 C C . ALA A 1 95 ? 2.899 2.252 14.417 1.00 97.62 95 ALA A C 1
ATOM 724 O O . ALA A 1 95 ? 2.982 3.454 14.665 1.00 97.62 95 ALA A O 1
ATOM 725 N N . VAL A 1 96 ? 2.237 1.406 15.216 1.00 97.25 96 VAL A N 1
ATOM 726 C CA . VAL A 1 96 ? 1.518 1.828 16.430 1.00 97.25 96 VAL A CA 1
ATOM 727 C C . VAL A 1 96 ? 2.478 2.333 17.511 1.00 97.25 96 VAL A C 1
ATOM 729 O O . VAL A 1 96 ? 2.169 3.290 18.224 1.00 97.25 96 VAL A O 1
ATOM 732 N N . VAL A 1 97 ? 3.636 1.689 17.681 1.00 97.12 97 VAL A N 1
ATOM 733 C CA . VAL A 1 97 ? 4.647 2.118 18.662 1.00 97.12 97 VAL A CA 1
ATOM 734 C C . VAL A 1 97 ? 5.237 3.472 18.273 1.00 97.12 97 VAL A C 1
ATOM 736 O O . VAL A 1 97 ? 5.355 4.348 19.131 1.00 97.12 97 VAL A O 1
ATOM 739 N N . GLU A 1 98 ? 5.567 3.665 16.997 1.00 94.81 98 GLU A N 1
ATOM 740 C CA . GLU A 1 98 ? 6.079 4.934 16.481 1.00 94.81 98 GLU A CA 1
ATOM 741 C C . GLU A 1 98 ? 5.063 6.063 16.669 1.00 94.81 98 GLU A C 1
ATOM 743 O O . GLU A 1 98 ? 5.411 7.103 17.230 1.00 94.81 98 GLU A O 1
ATOM 748 N N . GLU A 1 99 ? 3.796 5.839 16.311 1.00 93.62 99 GLU A N 1
ATOM 749 C CA . GLU A 1 99 ? 2.715 6.808 16.519 1.00 93.62 99 GLU A CA 1
ATOM 750 C C . GLU A 1 99 ? 2.595 7.219 17.996 1.00 93.62 99 GLU A C 1
ATOM 752 O O . GLU A 1 99 ? 2.596 8.410 18.317 1.00 93.62 99 GLU A O 1
ATOM 757 N N . LYS A 1 100 ? 2.592 6.245 18.918 1.00 91.62 100 LYS A N 1
ATOM 758 C CA . LYS A 1 100 ? 2.551 6.515 20.366 1.00 91.62 100 LYS A CA 1
ATOM 759 C C . LYS A 1 100 ? 3.786 7.266 20.868 1.00 91.62 100 LYS A C 1
ATOM 761 O O . LYS A 1 100 ? 3.690 8.095 21.779 1.00 91.62 100 LYS A O 1
ATOM 766 N N . SER A 1 101 ? 4.957 6.976 20.302 1.00 88.44 101 SER A N 1
ATOM 767 C CA . SER A 1 101 ? 6.198 7.668 20.665 1.00 88.44 101 SER A CA 1
ATOM 768 C C . SER A 1 101 ? 6.157 9.149 20.273 1.00 88.44 101 SER A C 1
ATOM 770 O O . SER A 1 101 ? 6.661 9.994 21.013 1.00 88.44 101 SER A O 1
ATOM 772 N N . LEU A 1 102 ? 5.490 9.471 19.159 1.00 79.62 102 LEU A N 1
ATOM 773 C CA . LEU A 1 102 ? 5.307 10.835 18.663 1.00 79.62 102 LEU A CA 1
ATOM 774 C C . LEU A 1 102 ? 4.221 11.600 19.436 1.00 79.62 102 LEU A C 1
ATOM 776 O O . LEU A 1 102 ? 4.338 12.813 19.601 1.00 79.62 102 LEU A O 1
ATOM 780 N N . SER A 1 103 ? 3.198 10.910 19.952 1.00 73.94 103 SER A N 1
ATOM 781 C CA . SER A 1 103 ? 2.112 11.516 20.736 1.00 73.94 103 SER A CA 1
ATOM 782 C C . SER A 1 103 ? 2.449 11.749 22.216 1.00 73.94 103 SER A C 1
ATOM 784 O O . SER A 1 103 ? 1.693 12.417 22.922 1.00 73.94 103 SER A O 1
ATOM 786 N N . THR A 1 104 ? 3.557 11.199 22.725 1.00 61.44 104 THR A N 1
ATOM 787 C CA . THR A 1 104 ? 3.969 11.396 24.125 1.00 61.44 104 THR A CA 1
ATOM 788 C C . THR A 1 104 ? 4.774 12.697 24.260 1.00 61.44 104 THR A C 1
ATOM 790 O O . THR A 1 104 ? 5.758 12.876 23.538 1.00 61.44 104 THR A O 1
ATOM 793 N N . PRO A 1 105 ? 4.437 13.616 25.192 1.00 59.59 105 PRO A N 1
ATOM 794 C CA . PRO A 1 105 ? 5.249 14.805 25.410 1.00 59.59 105 PRO A CA 1
ATOM 795 C C . PRO A 1 105 ? 6.663 14.388 25.823 1.00 59.59 105 PRO A C 1
ATOM 797 O O . PRO A 1 105 ? 6.843 13.726 26.848 1.00 59.59 105 PRO A O 1
ATOM 800 N N . LYS A 1 106 ? 7.681 14.788 25.047 1.00 59.47 106 LYS A N 1
ATOM 801 C CA . LYS A 1 106 ? 9.086 14.623 25.445 1.00 59.47 106 LYS A CA 1
ATOM 802 C C . LYS A 1 106 ? 9.256 15.224 26.841 1.00 59.47 106 LYS A C 1
ATOM 804 O O . LYS A 1 106 ? 9.068 16.429 27.023 1.00 59.47 106 LYS A O 1
ATOM 809 N N . ALA A 1 107 ? 9.595 14.391 27.824 1.00 58.44 107 ALA A N 1
ATOM 810 C CA . ALA A 1 107 ? 9.904 14.852 29.169 1.00 58.44 107 ALA A CA 1
ATOM 811 C C . ALA A 1 107 ? 10.970 15.956 29.072 1.00 58.44 107 ALA A C 1
ATOM 813 O O . ALA A 1 107 ? 12.052 15.736 28.524 1.00 58.44 107 ALA A O 1
ATOM 814 N N . LYS A 1 108 ? 10.642 17.165 29.549 1.00 52.94 108 LYS A N 1
ATOM 815 C CA . LYS A 1 108 ? 11.569 18.303 29.560 1.00 52.94 108 LYS A CA 1
ATOM 816 C C . LYS A 1 108 ? 12.850 17.867 30.272 1.00 52.94 108 LYS A C 1
ATOM 818 O O . LYS A 1 108 ? 12.801 17.470 31.437 1.00 52.94 108 LYS A O 1
ATOM 823 N N . ALA A 1 109 ? 13.986 17.927 29.578 1.00 60.38 109 ALA A N 1
ATOM 824 C CA . ALA A 1 109 ? 15.286 17.658 30.177 1.00 60.38 109 ALA A CA 1
ATOM 825 C C . ALA A 1 109 ? 15.468 18.570 31.403 1.00 60.38 109 ALA A C 1
ATOM 827 O O . ALA A 1 109 ? 15.362 19.793 31.288 1.00 60.38 109 ALA A O 1
ATOM 828 N N . LYS A 1 110 ? 15.702 17.981 32.585 1.00 48.09 110 LYS A N 1
ATOM 829 C CA . LYS A 1 110 ? 15.977 18.750 33.806 1.00 48.09 110 LYS A CA 1
ATOM 830 C C . LYS A 1 110 ? 17.195 19.656 33.557 1.00 48.09 110 LYS A C 1
ATOM 832 O O . LYS A 1 110 ? 18.214 19.156 33.072 1.00 48.09 110 LYS A O 1
ATOM 837 N N . PRO A 1 111 ? 17.131 20.958 33.887 1.00 50.44 111 PRO A N 1
ATOM 838 C CA . PRO A 1 111 ? 18.288 21.829 33.758 1.00 50.44 111 PRO A CA 1
ATOM 839 C C . PRO A 1 111 ? 19.402 21.319 34.676 1.00 50.44 111 PRO A C 1
ATOM 841 O O . PRO A 1 111 ? 19.186 21.105 35.869 1.00 50.44 111 PRO A O 1
ATOM 844 N N . LYS A 1 112 ? 20.594 21.103 34.107 1.00 55.12 112 LYS A N 1
ATOM 845 C CA . LYS A 1 112 ? 21.803 20.750 34.859 1.00 55.12 112 LYS A CA 1
ATOM 846 C C . LYS A 1 112 ? 22.106 21.892 35.830 1.00 55.12 112 LYS A C 1
ATOM 848 O O . LYS A 1 112 ? 22.544 22.964 35.412 1.00 55.12 112 LYS A O 1
ATOM 853 N N . THR A 1 113 ? 21.866 21.684 37.120 1.00 55.34 113 THR A N 1
ATOM 854 C CA . THR A 1 113 ? 22.303 22.599 38.175 1.00 55.34 113 THR A CA 1
ATOM 855 C C . THR A 1 113 ? 23.827 22.672 38.147 1.00 55.34 113 THR A C 1
ATOM 857 O O . THR A 1 113 ? 24.518 21.702 38.449 1.00 55.34 113 THR A O 1
ATOM 860 N N . LYS A 1 114 ? 24.371 23.830 37.752 1.00 52.88 114 LYS A N 1
ATOM 861 C CA . LYS A 1 114 ? 25.799 24.127 37.903 1.00 52.88 114 LYS A CA 1
ATOM 862 C C . LYS A 1 114 ? 26.121 24.106 39.399 1.00 52.88 114 LYS A C 1
ATOM 864 O O . LYS A 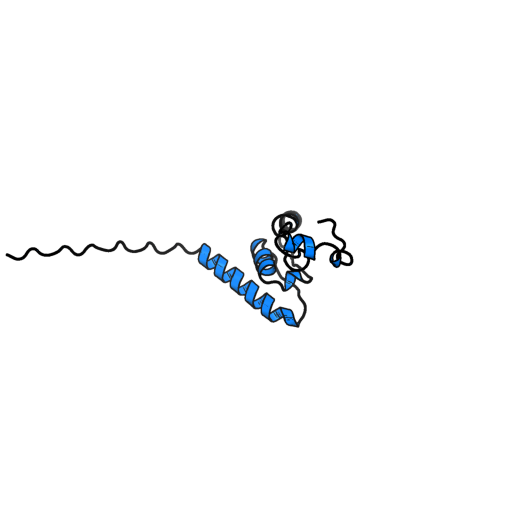1 114 ? 25.593 24.922 40.154 1.00 52.88 114 LYS A O 1
ATOM 869 N N . ALA A 1 115 ? 26.958 23.163 39.825 1.00 56.41 115 ALA A N 1
ATOM 870 C CA . ALA A 1 115 ? 27.487 23.127 41.180 1.00 56.41 115 ALA A CA 1
ATOM 871 C C . ALA A 1 115 ? 28.246 24.437 41.452 1.00 56.41 115 ALA A C 1
ATOM 873 O O . ALA A 1 115 ? 29.199 24.768 40.748 1.00 56.41 115 ALA A O 1
ATOM 874 N N . LYS A 1 116 ? 27.802 25.210 42.448 1.00 51.22 116 LYS A N 1
ATOM 875 C CA . LYS A 1 116 ? 28.543 26.378 42.935 1.00 51.22 116 LYS A CA 1
ATOM 876 C C . LYS A 1 116 ? 29.801 25.876 43.645 1.00 51.22 116 LYS A C 1
ATOM 878 O O . LYS A 1 116 ? 29.701 25.212 44.675 1.00 51.22 116 LYS A O 1
ATOM 883 N N . ALA A 1 117 ? 30.970 26.190 43.093 1.00 56.19 117 ALA A N 1
ATOM 884 C CA . ALA A 1 117 ? 32.250 25.988 43.757 1.00 56.19 117 ALA A CA 1
ATOM 885 C C . ALA A 1 117 ? 32.286 26.823 45.050 1.00 56.19 117 ALA A C 1
ATOM 887 O O . ALA A 1 117 ? 32.090 28.037 45.026 1.00 56.19 117 ALA A O 1
ATOM 888 N N . LYS A 1 118 ? 32.491 26.157 46.189 1.00 51.69 118 LYS A N 1
ATOM 889 C CA . LYS A 1 118 ? 32.706 26.795 47.492 1.00 51.69 118 LYS A CA 1
ATOM 890 C C . LYS A 1 118 ? 34.123 27.378 47.507 1.00 51.69 118 LYS A C 1
ATOM 892 O O . LYS A 1 118 ? 35.088 26.620 47.437 1.00 51.69 118 LYS A O 1
ATOM 897 N N . ALA A 1 119 ? 34.237 28.700 47.611 1.00 55.12 119 ALA A N 1
ATOM 898 C CA . ALA A 1 119 ? 35.493 29.372 47.930 1.00 55.12 119 ALA A CA 1
ATOM 899 C C . ALA A 1 119 ? 35.967 28.922 49.325 1.00 55.12 119 ALA A C 1
ATOM 901 O O . ALA A 1 119 ? 35.186 28.930 50.281 1.00 55.12 119 ALA A O 1
ATOM 902 N N . ARG A 1 120 ? 37.222 28.472 49.426 1.00 56.00 120 ARG A N 1
ATOM 903 C CA . ARG A 1 120 ? 37.894 28.203 50.703 1.00 56.00 120 ARG A CA 1
ATOM 904 C C . ARG A 1 120 ? 38.388 29.528 51.296 1.00 56.00 120 ARG A C 1
ATOM 906 O O . ARG A 1 120 ? 38.795 30.408 50.544 1.00 56.00 120 ARG A O 1
ATOM 913 N N . LYS A 1 121 ? 38.265 29.631 52.622 1.00 48.06 121 LYS A N 1
ATOM 914 C CA . LYS A 1 121 ? 38.886 30.655 53.472 1.00 48.06 121 LYS A CA 1
ATOM 915 C C . LYS A 1 121 ? 40.404 30.587 53.387 1.00 48.06 121 LYS A C 1
ATOM 917 O O . LYS A 1 121 ? 40.904 29.455 53.195 1.00 48.06 121 LYS A O 1
#